Protein AF-A0A847JNX4-F1 (afdb_monomer_lite)

Structure (mmCIF, N/CA/C/O backbone):
data_AF-A0A847JNX4-F1
#
_entry.id   AF-A0A847JNX4-F1
#
loop_
_atom_site.group_PDB
_atom_site.id
_atom_site.type_symbol
_atom_site.label_atom_id
_atom_site.label_alt_id
_atom_site.label_comp_id
_atom_site.label_asym_id
_atom_site.label_entity_id
_atom_site.label_seq_id
_atom_site.pdbx_PDB_ins_code
_atom_site.Cartn_x
_atom_site.Cartn_y
_atom_site.Cartn_z
_atom_site.occupancy
_atom_site.B_iso_or_equiv
_atom_site.auth_seq_id
_atom_site.auth_comp_id
_atom_site.auth_asym_id
_atom_site.auth_atom_id
_atom_site.pdbx_PDB_model_num
ATOM 1 N N . TYR A 1 1 ? -29.110 27.855 18.058 1.00 43.56 1 TYR A N 1
ATOM 2 C CA . TYR A 1 1 ? -28.530 26.525 17.804 1.00 43.56 1 TYR A CA 1
ATOM 3 C C . TYR A 1 1 ? -27.023 26.667 17.690 1.00 43.56 1 TYR A C 1
ATOM 5 O O . TYR A 1 1 ? -26.519 26.965 16.617 1.00 43.56 1 TYR A O 1
ATOM 13 N N . SER A 1 2 ? -26.309 26.572 18.812 1.00 44.72 2 SER A N 1
ATOM 14 C CA . SER A 1 2 ? -24.847 26.576 18.822 1.00 44.72 2 SER A CA 1
ATOM 15 C C . SER A 1 2 ? -24.358 25.159 18.537 1.00 44.72 2 SER A C 1
ATOM 17 O O . SER A 1 2 ? -24.474 24.270 19.380 1.00 44.72 2 SER A O 1
ATOM 19 N N . TYR A 1 3 ? -23.836 24.941 17.330 1.00 49.25 3 TYR A N 1
ATOM 20 C CA . TYR A 1 3 ? -23.045 23.753 17.034 1.00 49.25 3 TYR A CA 1
ATOM 21 C C . TYR A 1 3 ? -21.725 23.891 17.788 1.00 49.25 3 TYR A C 1
ATOM 23 O O . TYR A 1 3 ? -20.802 24.590 17.373 1.00 49.25 3 TYR A O 1
ATOM 31 N N . ARG A 1 4 ? -21.697 23.282 18.970 1.00 48.53 4 ARG A N 1
ATOM 32 C CA . ARG A 1 4 ? -20.494 23.048 19.753 1.00 48.53 4 ARG A CA 1
ATOM 33 C C . ARG A 1 4 ? -19.655 22.071 18.921 1.00 48.53 4 ARG A C 1
ATOM 35 O O . ARG A 1 4 ? -19.935 20.879 18.923 1.00 48.53 4 ARG A O 1
ATOM 42 N N . TYR A 1 5 ? -18.729 22.599 18.121 1.00 50.44 5 TYR A N 1
ATOM 43 C CA . TYR A 1 5 ? -17.714 21.792 17.451 1.00 50.44 5 TYR A CA 1
ATOM 44 C C . TYR A 1 5 ? -16.944 21.064 18.546 1.00 50.44 5 TYR A C 1
ATOM 46 O O . TYR A 1 5 ? -16.290 21.694 19.377 1.00 50.44 5 TYR A O 1
ATOM 54 N N . TYR A 1 6 ? -17.109 19.748 18.595 1.00 48.03 6 TYR A N 1
ATOM 55 C CA . TYR A 1 6 ? -16.225 18.906 19.366 1.00 48.03 6 TYR A CA 1
ATOM 56 C C . TYR A 1 6 ? -14.860 18.991 18.698 1.00 48.03 6 TYR A C 1
ATOM 58 O O . TYR A 1 6 ? -14.713 18.752 17.502 1.00 48.03 6 TYR A O 1
ATOM 66 N N . ASP A 1 7 ? -13.910 19.429 19.504 1.00 54.28 7 ASP A N 1
ATOM 67 C CA . ASP A 1 7 ? -12.489 19.194 19.380 1.00 54.28 7 ASP A CA 1
ATOM 68 C C . ASP A 1 7 ? -12.236 17.703 19.095 1.00 54.28 7 ASP A C 1
ATOM 70 O O . ASP A 1 7 ? -12.134 16.881 19.999 1.00 54.28 7 ASP A O 1
ATOM 74 N N . THR A 1 8 ? -12.240 17.338 17.817 1.00 54.41 8 THR A N 1
ATOM 75 C CA . THR A 1 8 ? -11.653 16.098 17.316 1.00 54.41 8 THR A CA 1
ATOM 76 C C . THR A 1 8 ? -10.629 16.507 16.273 1.00 54.41 8 THR A C 1
ATOM 78 O O . THR A 1 8 ? -10.911 16.517 15.075 1.00 54.41 8 THR A O 1
ATOM 81 N N . GLY A 1 9 ? -9.424 16.855 16.729 1.00 48.88 9 GLY A N 1
ATOM 82 C CA . GLY A 1 9 ? -8.237 17.009 15.877 1.00 48.88 9 GLY A CA 1
ATOM 83 C C . GLY A 1 9 ? -7.870 15.748 15.073 1.00 48.88 9 GLY A C 1
ATOM 84 O O . GLY A 1 9 ? -6.920 15.773 14.303 1.00 48.88 9 GLY A O 1
ATOM 85 N N . GLU A 1 10 ? -8.640 14.665 15.205 1.00 53.38 10 GLU A N 1
ATOM 86 C CA . GLU A 1 10 ? -8.480 13.393 14.501 1.00 53.38 10 GLU A CA 1
ATOM 87 C C . GLU A 1 10 ? -8.882 13.438 13.011 1.00 53.38 10 GLU A C 1
ATOM 89 O O . GLU A 1 10 ? -8.478 12.565 12.249 1.00 53.38 10 GLU A O 1
ATOM 94 N N . THR A 1 11 ? -9.627 14.440 12.526 1.00 60.97 11 THR A N 1
ATOM 95 C CA . THR A 1 11 ? -10.245 14.332 11.186 1.00 60.97 11 THR A CA 1
ATOM 96 C C . THR A 1 11 ? -9.322 14.663 10.008 1.00 60.97 11 THR A C 1
ATOM 98 O O . THR A 1 11 ? -9.488 14.092 8.934 1.00 60.97 11 THR A O 1
ATOM 101 N N . LEU A 1 12 ? -8.333 15.551 10.167 1.00 63.41 12 LEU A N 1
ATOM 102 C CA . LEU A 1 12 ? -7.457 15.965 9.052 1.00 63.41 12 LEU A CA 1
ATOM 103 C C . LEU A 1 12 ? -6.339 14.952 8.768 1.00 63.41 12 LEU A C 1
ATOM 105 O O . LEU A 1 12 ? -6.012 14.678 7.610 1.00 63.41 12 LEU A O 1
ATOM 109 N N . GLU A 1 13 ? -5.754 14.374 9.817 1.00 68.38 13 GLU A N 1
ATOM 110 C CA . GLU A 1 13 ? -4.699 13.365 9.677 1.00 68.38 13 GLU A CA 1
ATOM 111 C C . GLU A 1 13 ? -5.248 12.041 9.130 1.00 68.38 13 GLU A C 1
ATOM 113 O O . GLU A 1 13 ? -4.581 11.358 8.353 1.00 68.38 13 GLU A O 1
ATOM 118 N N . GLU A 1 14 ? -6.481 11.679 9.488 1.00 72.00 14 GLU A N 1
ATOM 119 C CA . GLU A 1 14 ? -7.139 10.503 8.922 1.00 72.00 14 GLU A CA 1
ATOM 120 C C . GLU A 1 14 ? -7.553 10.712 7.464 1.00 72.00 14 GLU A C 1
ATOM 122 O O . GLU A 1 14 ? -7.363 9.815 6.643 1.00 72.00 14 GLU A O 1
ATOM 127 N N . GLU A 1 15 ? -8.086 11.884 7.110 1.00 77.81 15 GLU A N 1
ATOM 128 C CA . GLU A 1 15 ? -8.509 12.176 5.737 1.00 77.81 15 GLU A CA 1
ATOM 129 C C . GLU A 1 15 ? -7.318 12.207 4.770 1.00 77.81 15 GLU A C 1
ATOM 131 O O . GLU A 1 15 ? -7.376 11.625 3.685 1.00 77.81 15 GLU A O 1
ATOM 136 N N . THR A 1 16 ? -6.195 12.796 5.189 1.00 82.25 16 THR A N 1
ATOM 137 C CA . THR A 1 16 ? -4.952 12.787 4.399 1.00 82.25 16 THR A CA 1
ATOM 138 C C . THR A 1 16 ? -4.393 11.377 4.220 1.00 82.25 16 THR A C 1
ATOM 140 O O . THR A 1 16 ? -3.998 11.021 3.108 1.00 82.25 16 THR A O 1
ATOM 143 N N . LYS A 1 17 ? -4.428 10.536 5.263 1.00 82.50 17 LYS A N 1
ATOM 144 C CA . LYS A 1 17 ? -4.062 9.113 5.156 1.00 82.50 17 LYS A CA 1
ATOM 145 C C . LYS A 1 17 ? -4.981 8.359 4.202 1.00 82.50 17 LYS A C 1
ATOM 147 O O . LYS A 1 17 ? -4.482 7.653 3.332 1.00 82.50 17 LYS A O 1
ATOM 152 N N . ARG A 1 18 ? -6.303 8.523 4.328 1.00 82.69 18 ARG A N 1
ATOM 153 C CA . ARG A 1 18 ? -7.285 7.889 3.430 1.00 82.69 18 ARG A CA 1
ATOM 154 C C . ARG A 1 18 ? -7.031 8.280 1.982 1.00 82.69 18 ARG A C 1
ATOM 156 O O . ARG A 1 18 ? -6.991 7.407 1.126 1.00 82.69 18 ARG A O 1
ATOM 163 N N . LYS A 1 19 ? -6.770 9.560 1.722 1.00 86.69 19 LYS A N 1
ATOM 164 C CA . LYS A 1 19 ? -6.468 10.054 0.378 1.00 86.69 19 LYS A CA 1
ATOM 165 C C . LYS A 1 19 ? -5.174 9.459 -0.184 1.00 86.69 19 LYS A C 1
ATOM 167 O O . LYS A 1 19 ? -5.174 8.994 -1.317 1.00 86.69 19 LYS A O 1
ATOM 172 N N . ALA A 1 20 ? -4.114 9.377 0.622 1.00 87.69 20 ALA A N 1
ATOM 173 C CA . ALA A 1 20 ? -2.859 8.740 0.214 1.00 87.69 20 ALA A CA 1
ATOM 174 C C . ALA A 1 20 ? -3.039 7.244 -0.109 1.00 87.69 20 ALA A C 1
ATOM 176 O O . ALA A 1 20 ? -2.448 6.726 -1.057 1.00 87.69 20 ALA A O 1
ATOM 177 N N . VAL A 1 21 ? -3.881 6.550 0.661 1.00 87.81 21 VAL A N 1
ATOM 178 C CA . VAL A 1 21 ? -4.256 5.152 0.411 1.00 87.81 21 VAL A CA 1
ATOM 179 C C . VAL A 1 21 ? -5.037 5.038 -0.892 1.00 87.81 21 VAL A C 1
ATOM 181 O O . VAL A 1 21 ? -4.726 4.182 -1.716 1.00 87.81 21 VAL A O 1
ATOM 184 N N . GLU A 1 22 ? -6.000 5.926 -1.114 1.00 88.88 22 GLU A N 1
ATOM 185 C CA . GLU A 1 22 ? -6.793 5.997 -2.341 1.00 88.88 22 GLU A CA 1
ATOM 186 C C . GLU A 1 22 ? -5.906 6.163 -3.583 1.00 88.88 22 GLU A C 1
ATOM 188 O O . GLU A 1 22 ? -6.029 5.411 -4.551 1.00 88.88 22 GLU A O 1
ATOM 193 N N . GLU A 1 23 ? -4.936 7.075 -3.519 1.00 88.88 23 GLU A N 1
ATOM 194 C CA . GLU A 1 23 ? -3.944 7.277 -4.577 1.00 88.88 23 GLU A CA 1
ATOM 195 C C . GLU A 1 23 ? -3.079 6.028 -4.803 1.00 88.88 23 GLU A C 1
ATOM 197 O O . GLU A 1 23 ? -2.782 5.689 -5.950 1.00 88.88 23 GLU A O 1
ATOM 202 N N . ALA A 1 24 ? -2.725 5.291 -3.744 1.00 88.00 24 ALA A N 1
ATOM 203 C CA . ALA A 1 24 ? -2.008 4.021 -3.859 1.00 88.00 24 ALA A CA 1
ATOM 204 C C . ALA A 1 24 ? -2.854 2.924 -4.538 1.00 88.00 24 ALA A C 1
ATOM 206 O O . ALA A 1 24 ? -2.328 2.170 -5.363 1.00 88.00 24 ALA A O 1
ATOM 207 N N . TYR A 1 25 ? -4.161 2.850 -4.255 1.00 87.38 25 TYR A N 1
ATOM 208 C CA . TYR A 1 25 ? -5.086 1.945 -4.954 1.00 87.38 25 TYR A CA 1
ATOM 209 C C . TYR A 1 25 ? -5.173 2.281 -6.446 1.00 87.38 25 TYR A C 1
ATOM 211 O O . TYR A 1 25 ? -5.014 1.395 -7.292 1.00 87.38 25 TYR A O 1
ATOM 219 N N . ILE A 1 26 ? -5.344 3.566 -6.768 1.00 88.81 26 ILE A N 1
ATOM 220 C CA . ILE A 1 26 ? -5.400 4.057 -8.150 1.00 88.81 26 ILE A CA 1
ATOM 221 C C . ILE A 1 26 ? -4.080 3.765 -8.876 1.00 88.81 26 ILE A C 1
ATOM 223 O O . ILE A 1 26 ? -4.097 3.299 -10.016 1.00 88.81 26 ILE A O 1
ATOM 227 N N . PHE A 1 27 ? -2.938 3.954 -8.208 1.00 86.88 27 PHE A N 1
ATOM 228 C CA . PHE A 1 27 ? -1.613 3.643 -8.751 1.00 86.88 27 PHE A CA 1
ATOM 229 C C . PHE A 1 27 ? -1.457 2.157 -9.114 1.00 86.88 27 PHE A C 1
ATOM 231 O O . PHE A 1 27 ? -0.872 1.827 -10.146 1.00 86.88 27 PHE A O 1
ATOM 238 N N . LEU A 1 28 ? -2.018 1.252 -8.307 1.00 83.44 28 LEU A N 1
ATOM 239 C CA . LEU A 1 28 ? -2.041 -0.189 -8.592 1.00 83.44 28 LEU A CA 1
ATOM 240 C C . LEU A 1 28 ? -3.103 -0.591 -9.637 1.00 83.44 28 LEU A C 1
ATOM 242 O O . LEU A 1 28 ? -3.180 -1.767 -10.012 1.00 83.44 28 LE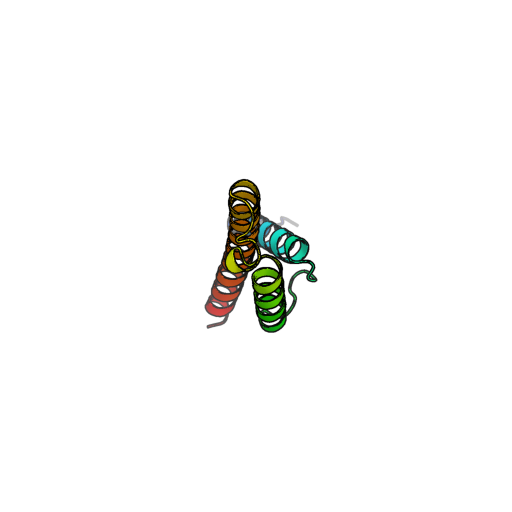U A O 1
ATOM 246 N N . GLY A 1 29 ? -3.916 0.358 -10.113 1.00 85.25 29 GLY A N 1
ATOM 247 C CA . GLY A 1 29 ? -5.005 0.119 -11.061 1.00 85.25 29 GLY A CA 1
ATOM 248 C C . GLY A 1 29 ? -6.181 -0.633 -10.437 1.00 85.25 29 GLY A C 1
ATOM 249 O O . GLY A 1 29 ? -6.778 -1.498 -11.086 1.00 85.25 29 GLY A O 1
ATOM 250 N N . LEU A 1 30 ? -6.462 -0.361 -9.164 1.00 87.38 30 LEU A N 1
ATOM 251 C CA . LEU A 1 30 ? -7.564 -0.932 -8.397 1.00 87.38 30 LEU A CA 1
ATOM 252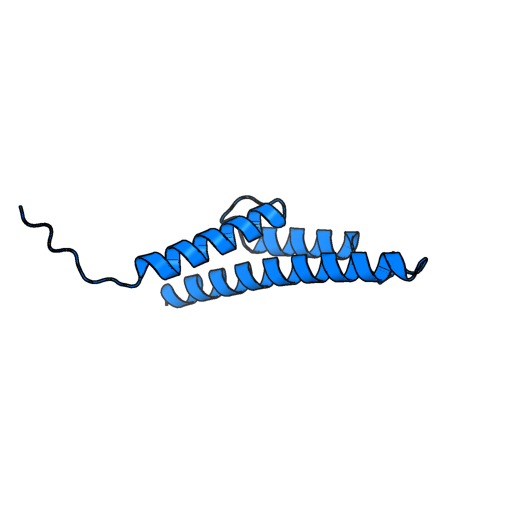 C C . LEU A 1 30 ? -8.567 0.150 -8.008 1.00 87.38 30 LEU A C 1
ATOM 254 O O . LEU A 1 30 ? -8.230 1.329 -7.923 1.00 87.38 30 LEU A O 1
ATOM 258 N N . GLU A 1 31 ? -9.800 -0.272 -7.736 1.00 85.69 31 GLU A N 1
ATOM 259 C CA . GLU A 1 31 ? -10.775 0.610 -7.106 1.00 85.69 31 GLU A CA 1
ATOM 260 C C . GLU A 1 31 ? -10.347 0.955 -5.674 1.00 85.69 31 GLU A C 1
ATOM 262 O O . GLU A 1 31 ? -9.774 0.108 -4.973 1.00 85.69 31 GLU A O 1
ATOM 267 N N . PRO A 1 32 ? -10.623 2.189 -5.228 1.00 82.25 32 PRO A N 1
ATOM 268 C CA . PRO A 1 32 ? -10.372 2.579 -3.855 1.00 82.25 32 PRO A CA 1
ATOM 269 C C . PRO A 1 32 ? -11.203 1.714 -2.908 1.00 82.25 32 PRO A C 1
ATOM 271 O O . PRO A 1 32 ? -12.357 1.398 -3.195 1.00 82.25 32 PRO A O 1
ATOM 274 N N . TYR A 1 33 ? -10.602 1.308 -1.788 1.00 79.50 33 TYR A N 1
ATOM 275 C CA . TYR A 1 33 ? -11.229 0.406 -0.812 1.00 79.50 33 TYR A CA 1
ATOM 276 C C . TYR A 1 33 ? -11.555 -0.994 -1.368 1.00 79.50 33 TYR A C 1
ATOM 278 O O . TYR A 1 33 ? -12.369 -1.724 -0.798 1.00 79.50 33 TYR A O 1
ATOM 286 N N . ALA A 1 34 ? -10.923 -1.402 -2.478 1.00 83.75 34 ALA A N 1
ATOM 287 C CA . ALA A 1 34 ? -11.020 -2.775 -2.951 1.00 83.75 34 ALA A CA 1
ATOM 288 C C . ALA A 1 34 ? -10.484 -3.752 -1.884 1.00 83.75 34 ALA A C 1
ATOM 290 O O . ALA A 1 34 ? -9.503 -3.446 -1.208 1.00 83.75 34 ALA A O 1
ATOM 291 N N . PRO A 1 35 ? -11.056 -4.967 -1.769 1.00 83.62 35 PRO A N 1
ATOM 292 C CA . PRO A 1 35 ? -10.605 -5.959 -0.801 1.00 83.62 35 PRO A CA 1
ATOM 293 C C . PRO A 1 35 ? -9.093 -6.186 -0.867 1.00 83.62 35 PRO A C 1
ATOM 295 O O . PRO A 1 35 ? -8.556 -6.439 -1.952 1.00 83.62 35 PRO A O 1
ATOM 298 N N . PHE A 1 36 ? -8.422 -6.220 0.286 1.00 82.31 36 PHE A N 1
ATOM 299 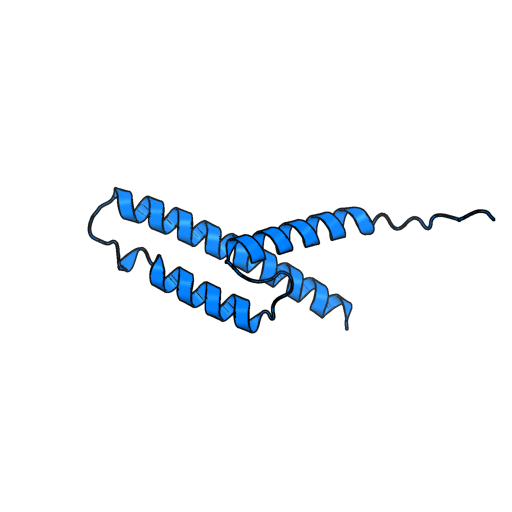C CA . PHE A 1 36 ? -6.974 -6.445 0.365 1.00 82.31 36 PHE A CA 1
ATOM 300 C C . PHE A 1 36 ? -6.510 -7.722 -0.362 1.00 82.31 36 PHE A C 1
ATOM 302 O O . PHE A 1 36 ? -5.416 -7.787 -0.925 1.00 82.31 36 PHE A O 1
ATOM 309 N N . ALA A 1 37 ? -7.373 -8.739 -0.443 1.00 84.12 37 ALA A N 1
ATOM 310 C CA . ALA A 1 37 ? -7.130 -9.930 -1.254 1.00 84.12 37 ALA A CA 1
ATOM 311 C C . ALA A 1 37 ? -6.887 -9.600 -2.744 1.00 84.12 37 ALA A C 1
ATOM 313 O O . ALA A 1 37 ? -5.968 -10.154 -3.353 1.00 84.12 37 ALA A O 1
ATOM 314 N N . GLN A 1 38 ? -7.659 -8.674 -3.324 1.00 85.88 38 GLN A N 1
ATOM 315 C CA . GLN A 1 38 ? -7.468 -8.200 -4.699 1.00 85.88 38 GLN A CA 1
ATOM 316 C C . GLN A 1 38 ? -6.188 -7.372 -4.839 1.00 85.88 38 GLN A C 1
ATOM 318 O O . GLN A 1 38 ? -5.451 -7.567 -5.810 1.00 85.88 38 GLN A O 1
ATOM 323 N N . VAL A 1 39 ? -5.877 -6.531 -3.844 1.00 85.56 39 VAL A N 1
ATOM 324 C CA . VAL A 1 39 ? -4.619 -5.764 -3.772 1.00 85.56 39 VAL A CA 1
ATOM 325 C C . VAL A 1 39 ? -3.422 -6.696 -3.846 1.00 85.56 39 VAL A C 1
ATOM 327 O O . VAL A 1 39 ? -2.567 -6.550 -4.717 1.00 85.56 39 VAL A O 1
ATOM 330 N N . LYS A 1 40 ? -3.408 -7.732 -3.007 1.00 85.06 40 LYS A N 1
ATOM 331 C CA . LYS A 1 40 ? -2.335 -8.727 -2.965 1.00 85.06 40 LYS A CA 1
ATOM 332 C C . LYS A 1 40 ? -2.193 -9.497 -4.279 1.00 85.06 40 LYS A C 1
ATOM 334 O O . LYS A 1 40 ? -1.072 -9.789 -4.698 1.00 85.06 40 LYS A O 1
ATOM 339 N N . MET A 1 41 ? -3.301 -9.827 -4.948 1.00 87.62 41 MET A N 1
ATOM 340 C CA . MET A 1 41 ? -3.259 -10.471 -6.266 1.00 87.62 41 MET A CA 1
ATOM 341 C C . MET A 1 41 ? -2.676 -9.550 -7.343 1.00 87.62 41 MET A C 1
ATOM 343 O O . MET A 1 41 ? -1.804 -9.982 -8.102 1.00 87.62 41 MET A O 1
ATOM 347 N N . ARG A 1 42 ? -3.120 -8.287 -7.406 1.00 85.88 42 ARG A N 1
ATOM 348 C CA . ARG A 1 42 ? -2.596 -7.301 -8.364 1.00 85.88 42 ARG A CA 1
ATOM 349 C C . ARG A 1 42 ? -1.134 -6.976 -8.114 1.00 85.88 42 ARG A C 1
ATOM 351 O O . ARG A 1 42 ? -0.361 -7.012 -9.064 1.00 85.88 42 ARG A O 1
ATOM 358 N N . TYR A 1 43 ? -0.755 -6.771 -6.857 1.00 84.56 43 TYR A N 1
ATOM 359 C CA . TYR A 1 43 ? 0.627 -6.585 -6.430 1.00 84.56 43 TYR A CA 1
ATOM 360 C C . TYR A 1 43 ? 1.522 -7.730 -6.920 1.00 84.56 43 TYR A C 1
ATOM 362 O O . TYR A 1 43 ? 2.495 -7.496 -7.631 1.00 84.56 43 TYR A O 1
ATOM 370 N N . LYS A 1 44 ? 1.145 -8.989 -6.648 1.00 84.06 44 LYS A N 1
ATOM 371 C CA . LYS A 1 44 ? 1.900 -10.162 -7.126 1.00 84.06 44 LYS A CA 1
ATOM 372 C C . LYS A 1 44 ? 2.002 -10.220 -8.652 1.00 84.06 44 LYS A C 1
ATOM 374 O O . LYS A 1 44 ? 3.028 -10.650 -9.174 1.00 84.06 44 LYS A O 1
ATOM 379 N N . LYS A 1 45 ? 0.948 -9.820 -9.370 1.00 85.06 45 LYS A N 1
ATOM 380 C CA . LYS A 1 45 ? 0.938 -9.797 -10.838 1.00 85.06 45 LYS A CA 1
ATOM 381 C C . LYS A 1 45 ? 1.882 -8.723 -11.389 1.00 85.06 45 LYS A C 1
ATOM 383 O O . LYS A 1 45 ? 2.699 -9.049 -12.242 1.00 85.06 45 LYS A O 1
ATOM 388 N N . LEU A 1 46 ? 1.810 -7.500 -10.861 1.00 82.00 46 LEU A N 1
ATOM 389 C CA . LEU A 1 46 ?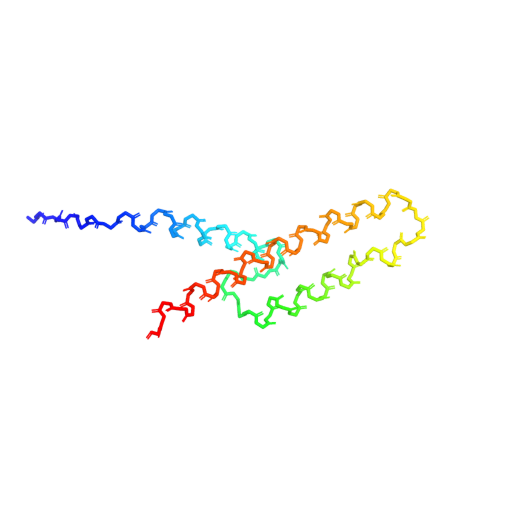 2.679 -6.379 -11.234 1.00 82.00 46 LEU A CA 1
ATOM 390 C C . LEU A 1 46 ? 4.148 -6.682 -10.935 1.00 82.00 46 LEU A C 1
ATOM 392 O O . LEU A 1 46 ? 5.004 -6.475 -11.786 1.00 82.00 46 LEU A O 1
ATOM 396 N N . LEU A 1 47 ? 4.437 -7.259 -9.768 1.00 78.81 47 LEU A N 1
ATOM 397 C CA . LEU A 1 47 ? 5.801 -7.612 -9.382 1.00 78.81 47 LEU A CA 1
ATOM 398 C C . LEU A 1 47 ? 6.391 -8.716 -10.270 1.00 78.81 47 LEU A C 1
ATOM 400 O O . LEU A 1 47 ? 7.586 -8.720 -10.531 1.00 78.81 47 LEU A O 1
ATOM 404 N N . LYS A 1 48 ? 5.559 -9.642 -10.766 1.00 78.31 48 LYS A N 1
ATOM 405 C CA . LYS A 1 48 ? 5.968 -10.671 -11.737 1.00 78.31 48 LYS A CA 1
ATOM 406 C C . LYS A 1 48 ? 6.173 -10.100 -13.145 1.00 78.31 48 LYS A C 1
ATOM 408 O O . LYS A 1 48 ? 6.990 -10.624 -13.901 1.00 78.31 48 LYS A O 1
ATOM 413 N N . GLU A 1 49 ? 5.414 -9.070 -13.507 1.00 74.50 49 GLU A N 1
ATOM 414 C CA . GLU A 1 49 ? 5.511 -8.387 -14.799 1.00 74.50 49 GLU A CA 1
ATOM 415 C C . GLU A 1 49 ? 6.755 -7.497 -14.871 1.00 74.50 49 GLU A C 1
ATOM 417 O O . GLU A 1 49 ? 7.493 -7.577 -15.847 1.00 74.50 49 GLU A O 1
ATOM 422 N N . HIS A 1 50 ? 7.040 -6.758 -13.797 1.00 68.00 50 HIS A N 1
ATOM 423 C CA . HIS A 1 50 ? 8.180 -5.846 -13.671 1.00 68.00 50 HIS A CA 1
ATOM 424 C C . HIS A 1 50 ? 9.396 -6.457 -12.959 1.00 68.00 50 HIS A C 1
ATOM 426 O O . HIS A 1 50 ? 10.281 -5.726 -12.519 1.00 68.00 50 HIS A O 1
ATOM 432 N N . HIS A 1 51 ? 9.449 -7.784 -12.802 1.00 64.06 51 HIS A N 1
ATOM 433 C CA . HIS A 1 51 ? 10.516 -8.415 -12.031 1.00 64.06 51 HIS A CA 1
ATOM 434 C C . HIS A 1 51 ? 11.884 -8.156 -12.692 1.00 64.06 51 HIS A C 1
ATOM 436 O O . HIS A 1 51 ? 12.069 -8.554 -13.849 1.00 64.06 51 HIS A O 1
ATOM 442 N N . PRO A 1 52 ? 12.869 -7.577 -11.976 1.00 61.31 52 PRO A N 1
ATOM 443 C CA . PRO A 1 52 ? 14.173 -7.228 -12.549 1.00 61.31 52 PRO A CA 1
ATOM 444 C C . PRO A 1 52 ? 14.927 -8.455 -13.092 1.00 61.31 52 PRO A C 1
ATOM 446 O O . PRO A 1 52 ? 15.692 -8.337 -14.042 1.00 61.31 52 PRO A O 1
ATOM 449 N N . ASP A 1 53 ? 14.638 -9.656 -12.574 1.00 64.69 53 ASP A N 1
ATOM 450 C CA . ASP A 1 53 ? 15.219 -10.925 -13.056 1.00 64.69 53 ASP A CA 1
ATOM 451 C C . ASP A 1 53 ? 14.840 -11.263 -14.511 1.00 64.69 53 ASP A C 1
ATOM 453 O O . ASP A 1 53 ? 15.606 -11.909 -15.225 1.00 64.69 53 ASP A O 1
ATOM 457 N N . ARG A 1 54 ? 13.682 -10.785 -14.998 1.00 58.78 54 ARG A N 1
ATOM 458 C CA . ARG A 1 54 ? 13.309 -10.930 -16.418 1.00 58.78 54 ARG A CA 1
ATOM 459 C C . ARG A 1 54 ? 14.068 -9.963 -17.330 1.00 58.78 54 ARG A C 1
ATOM 461 O O . ARG A 1 54 ? 14.134 -10.210 -18.532 1.00 58.78 54 ARG A O 1
ATOM 468 N N . HIS A 1 55 ? 14.647 -8.903 -16.768 1.00 54.44 55 HIS A N 1
ATOM 469 C CA . HIS A 1 55 ? 15.272 -7.787 -17.479 1.00 54.44 55 HIS A CA 1
ATOM 470 C C . HIS A 1 55 ? 16.811 -7.818 -17.370 1.00 54.44 55 HIS A C 1
ATOM 472 O O . HIS A 1 55 ? 17.486 -6.809 -17.545 1.00 54.44 55 HIS A O 1
ATOM 478 N N . ASN A 1 56 ? 17.391 -9.010 -17.175 1.00 51.34 56 ASN A N 1
ATOM 479 C CA . ASN A 1 56 ? 18.837 -9.285 -17.100 1.00 51.34 56 ASN A CA 1
ATOM 480 C C . ASN A 1 56 ? 19.634 -9.021 -18.406 1.00 51.34 56 ASN A C 1
ATOM 482 O O . ASN A 1 56 ? 20.694 -9.608 -18.619 1.00 51.34 56 ASN A O 1
ATOM 486 N N . LYS A 1 57 ? 19.133 -8.187 -19.325 1.00 56.75 57 LYS A N 1
ATOM 487 C CA . LYS A 1 57 ? 19.784 -7.915 -20.618 1.00 56.75 57 LYS A CA 1
ATOM 488 C C . LYS A 1 57 ? 20.419 -6.530 -20.741 1.00 56.75 57 LYS A C 1
ATOM 490 O O . LYS A 1 57 ? 21.173 -6.339 -21.691 1.00 56.75 57 LYS A O 1
ATOM 495 N N . SER A 1 58 ? 20.171 -5.593 -19.821 1.00 57.34 58 SER A N 1
ATOM 496 C CA . SER A 1 58 ? 20.828 -4.279 -19.847 1.00 57.34 58 SER A CA 1
ATOM 497 C C . SER A 1 58 ? 20.826 -3.608 -18.469 1.00 57.34 58 SER A C 1
ATOM 499 O O . SER A 1 58 ? 19.807 -3.606 -17.786 1.00 57.34 58 SER A O 1
ATOM 501 N N . ASP A 1 59 ? 21.952 -3.009 -18.077 1.00 58.62 59 ASP A N 1
ATOM 502 C CA . ASP A 1 59 ? 22.172 -2.357 -16.769 1.00 58.62 59 ASP A CA 1
ATOM 503 C C . ASP A 1 59 ? 21.244 -1.143 -16.533 1.00 58.62 59 ASP A C 1
ATOM 505 O O . ASP A 1 59 ? 20.926 -0.779 -15.405 1.00 58.62 59 ASP A O 1
ATOM 509 N N . SER A 1 60 ? 20.757 -0.526 -17.617 1.00 59.56 60 SER A N 1
ATOM 510 C CA . SER A 1 60 ? 19.779 0.571 -17.549 1.00 59.56 60 SER A CA 1
ATOM 511 C C . SER A 1 60 ? 18.362 0.074 -17.231 1.00 59.56 60 SER A C 1
ATOM 513 O O . SER A 1 60 ? 17.594 0.759 -16.562 1.00 59.56 60 SER A O 1
ATOM 515 N N . ASP A 1 61 ? 18.028 -1.138 -17.677 1.00 62.50 61 ASP A N 1
ATOM 516 C CA . ASP A 1 61 ? 16.691 -1.734 -17.570 1.00 62.50 61 ASP A CA 1
ATOM 517 C C . ASP A 1 61 ? 16.415 -2.238 -16.142 1.00 62.50 61 ASP A C 1
ATOM 519 O O . ASP A 1 61 ? 15.294 -2.175 -15.633 1.00 62.50 61 ASP A O 1
ATOM 523 N N . THR A 1 62 ? 17.467 -2.677 -15.445 1.00 66.56 62 THR A N 1
ATOM 524 C CA . THR A 1 62 ? 17.405 -3.107 -14.043 1.00 66.56 62 THR A CA 1
ATOM 525 C C . THR A 1 62 ? 17.159 -1.942 -13.086 1.00 66.56 62 THR A C 1
ATOM 527 O O . THR A 1 62 ? 16.426 -2.111 -12.109 1.00 66.56 62 THR A O 1
ATOM 530 N N . ALA A 1 63 ? 17.710 -0.753 -13.355 1.00 73.25 63 ALA A N 1
ATOM 531 C CA . ALA A 1 63 ? 17.462 0.441 -12.544 1.00 73.25 63 ALA A CA 1
ATOM 532 C C . ALA A 1 63 ? 15.993 0.892 -12.626 1.00 73.25 63 ALA A C 1
ATOM 534 O O . ALA A 1 63 ? 15.366 1.157 -11.595 1.00 73.25 63 ALA A O 1
ATOM 535 N N . GLU A 1 64 ? 15.420 0.915 -13.832 1.00 73.94 64 GLU A N 1
ATOM 536 C CA . GLU A 1 64 ? 14.009 1.257 -14.043 1.00 73.94 64 GLU A CA 1
ATOM 537 C C . GLU A 1 64 ? 13.071 0.203 -13.439 1.00 73.94 64 GLU A C 1
ATOM 539 O O . GLU A 1 64 ? 12.137 0.554 -12.710 1.00 73.94 64 GLU A O 1
ATOM 544 N N . ALA A 1 65 ? 13.358 -1.087 -13.641 1.00 72.00 65 ALA A N 1
ATOM 545 C CA . ALA A 1 65 ? 12.589 -2.178 -13.040 1.00 72.00 65 ALA A CA 1
ATOM 546 C C . ALA A 1 65 ? 12.618 -2.135 -11.500 1.00 72.00 65 ALA A C 1
ATOM 548 O O . ALA A 1 65 ? 11.583 -2.324 -10.850 1.00 72.00 65 ALA A O 1
ATOM 549 N N . ASN A 1 66 ? 13.774 -1.822 -10.902 1.00 78.75 66 ASN A N 1
ATOM 550 C CA . ASN A 1 66 ? 13.903 -1.645 -9.455 1.00 78.75 66 ASN A CA 1
ATOM 551 C C . ASN A 1 66 ? 13.116 -0.432 -8.952 1.00 78.75 66 ASN A C 1
ATOM 553 O O . ASN A 1 66 ? 12.418 -0.539 -7.944 1.00 78.75 66 ASN A O 1
ATOM 557 N N . ALA A 1 67 ? 13.176 0.703 -9.653 1.00 82.50 67 ALA A N 1
ATOM 558 C CA . ALA A 1 67 ? 12.419 1.896 -9.281 1.00 82.50 67 ALA A CA 1
ATOM 559 C C . ALA A 1 67 ? 10.901 1.648 -9.333 1.00 82.50 67 ALA A C 1
ATOM 561 O O . ALA A 1 67 ? 10.171 2.067 -8.431 1.00 82.50 67 ALA A O 1
ATOM 562 N N . ILE A 1 68 ? 10.418 0.935 -10.356 1.00 82.31 68 ILE A N 1
ATOM 563 C CA . ILE A 1 68 ? 9.002 0.564 -10.489 1.00 82.31 68 ILE A CA 1
ATOM 564 C C . ILE A 1 68 ? 8.596 -0.414 -9.381 1.00 82.31 68 ILE A C 1
ATOM 566 O O . ILE A 1 68 ? 7.591 -0.192 -8.704 1.00 82.31 68 ILE A O 1
ATOM 570 N N . SER A 1 69 ? 9.405 -1.444 -9.130 1.00 79.88 69 SER A N 1
ATOM 571 C CA . SER A 1 69 ? 9.162 -2.418 -8.059 1.00 79.88 69 SER A CA 1
ATOM 572 C C . SER A 1 69 ? 9.119 -1.750 -6.682 1.00 79.88 69 SER A C 1
ATOM 574 O O . SER A 1 69 ? 8.226 -2.032 -5.884 1.00 79.88 69 SER A O 1
ATOM 576 N N . ALA A 1 70 ? 10.023 -0.803 -6.416 1.00 84.38 70 ALA A N 1
ATOM 577 C CA . ALA A 1 70 ? 10.033 -0.036 -5.175 1.00 84.38 70 ALA A CA 1
ATOM 578 C C . ALA A 1 70 ? 8.749 0.790 -4.997 1.00 84.38 70 ALA A C 1
ATOM 580 O O . ALA A 1 70 ? 8.175 0.792 -3.909 1.00 84.38 70 ALA A O 1
ATOM 581 N N . LYS A 1 71 ? 8.251 1.435 -6.062 1.00 86.25 71 LYS A N 1
ATOM 582 C CA . LYS A 1 71 ? 6.974 2.171 -6.025 1.00 86.25 71 LYS A CA 1
ATOM 583 C C . LYS A 1 71 ? 5.784 1.251 -5.754 1.00 86.25 71 LYS A C 1
ATOM 585 O O . LYS A 1 71 ? 4.924 1.593 -4.947 1.00 86.25 71 LYS A O 1
ATOM 590 N N . ILE A 1 72 ? 5.752 0.078 -6.388 1.00 86.50 72 ILE A N 1
ATOM 591 C CA . ILE A 1 72 ? 4.707 -0.932 -6.168 1.00 86.50 72 ILE A CA 1
ATOM 592 C C . ILE A 1 72 ? 4.722 -1.414 -4.708 1.00 86.50 72 ILE A C 1
ATOM 594 O O . ILE A 1 72 ? 3.666 -1.498 -4.080 1.00 86.50 72 ILE A O 1
ATOM 598 N N . ASN A 1 73 ? 5.907 -1.672 -4.147 1.00 86.94 73 ASN A N 1
ATOM 599 C CA . ASN A 1 73 ? 6.065 -2.075 -2.747 1.00 86.94 73 ASN A CA 1
ATOM 600 C C . ASN A 1 73 ? 5.612 -0.972 -1.784 1.00 86.94 73 ASN A C 1
ATOM 602 O O . ASN A 1 73 ? 4.888 -1.262 -0.834 1.00 86.94 73 ASN A O 1
ATOM 606 N N . ALA A 1 74 ? 5.988 0.283 -2.047 1.00 88.31 74 ALA A N 1
ATOM 607 C CA . ALA A 1 74 ? 5.590 1.424 -1.227 1.00 88.31 74 ALA A CA 1
ATOM 608 C C . ALA A 1 74 ? 4.064 1.613 -1.212 1.00 88.31 74 ALA A C 1
ATOM 610 O O . ALA A 1 74 ? 3.475 1.770 -0.143 1.00 88.31 74 ALA A O 1
ATOM 611 N N . ALA A 1 75 ? 3.413 1.527 -2.378 1.00 87.38 75 ALA A N 1
ATOM 612 C CA . ALA A 1 75 ? 1.956 1.595 -2.483 1.00 87.38 75 ALA A CA 1
ATOM 613 C C . ALA A 1 75 ? 1.275 0.455 -1.704 1.00 87.38 75 ALA A C 1
ATOM 615 O O . ALA A 1 75 ? 0.331 0.692 -0.953 1.00 87.38 75 ALA A O 1
ATOM 616 N N . TYR A 1 76 ? 1.785 -0.775 -1.830 1.00 87.94 76 TYR A N 1
ATOM 617 C CA . TYR A 1 76 ? 1.256 -1.932 -1.105 1.00 87.94 76 TYR A CA 1
ATOM 618 C C . TYR A 1 76 ? 1.397 -1.785 0.418 1.00 87.94 76 TYR A C 1
ATOM 620 O O . TYR A 1 76 ? 0.430 -2.022 1.137 1.00 87.94 76 TYR A O 1
ATOM 628 N N . GLN A 1 77 ? 2.564 -1.358 0.914 1.00 88.88 77 GLN A N 1
ATOM 629 C CA . GLN A 1 77 ? 2.792 -1.151 2.350 1.00 88.88 77 GLN A CA 1
ATOM 630 C C . GLN A 1 77 ? 1.867 -0.085 2.942 1.00 88.88 77 GLN A C 1
ATOM 632 O O . GLN A 1 77 ? 1.396 -0.232 4.070 1.00 88.88 77 GLN A O 1
ATOM 637 N N . LEU A 1 78 ? 1.598 0.979 2.185 1.00 89.44 78 LEU A N 1
ATOM 638 C CA . LEU A 1 78 ? 0.716 2.059 2.614 1.00 89.44 78 LEU A CA 1
ATOM 639 C C . LEU A 1 78 ? -0.731 1.562 2.770 1.00 89.44 78 LEU A C 1
ATOM 641 O O . LEU A 1 78 ? -1.378 1.859 3.774 1.00 89.44 78 LEU A O 1
ATOM 645 N N . ILE A 1 79 ? -1.201 0.739 1.828 1.00 87.75 79 ILE A N 1
AT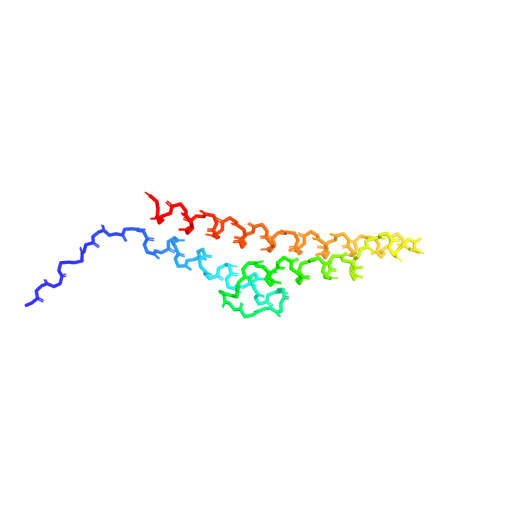OM 646 C CA . ILE A 1 79 ? -2.513 0.083 1.902 1.00 87.75 79 ILE A CA 1
ATOM 647 C C . ILE A 1 79 ? -2.570 -0.924 3.061 1.00 87.75 79 ILE A C 1
ATOM 649 O O . ILE A 1 79 ? -3.540 -0.928 3.814 1.00 87.75 79 ILE A O 1
ATOM 653 N N . GLU A 1 80 ? -1.540 -1.759 3.227 1.00 88.06 80 GLU A N 1
ATOM 654 C CA . GLU A 1 80 ? -1.457 -2.760 4.303 1.00 88.06 80 GLU A CA 1
ATOM 655 C C . GLU A 1 80 ? -1.511 -2.100 5.686 1.00 88.06 80 GLU A C 1
ATOM 657 O O . GLU A 1 80 ? -2.340 -2.469 6.514 1.00 88.06 80 GLU A O 1
ATOM 662 N N . THR A 1 81 ? -0.713 -1.048 5.893 1.00 88.06 81 THR A N 1
ATOM 663 C CA . THR A 1 81 ? -0.696 -0.284 7.151 1.00 88.06 81 THR A CA 1
ATOM 664 C C . THR A 1 81 ? -2.067 0.324 7.453 1.00 88.06 81 THR A C 1
ATOM 666 O O . THR A 1 81 ? -2.514 0.313 8.600 1.00 88.06 81 THR A O 1
ATOM 669 N N . TRP A 1 82 ? -2.753 0.850 6.433 1.00 86.12 82 TRP A N 1
ATOM 670 C CA . TRP A 1 82 ? -4.087 1.424 6.593 1.00 86.12 82 TRP A CA 1
ATOM 671 C C . TRP A 1 82 ? -5.136 0.371 6.966 1.00 86.12 82 TRP A C 1
ATOM 673 O O . TRP A 1 82 ? -5.883 0.581 7.923 1.00 86.12 82 TRP A O 1
ATOM 683 N N . GLU A 1 83 ? -5.147 -0.774 6.282 1.00 85.19 83 GLU A N 1
ATOM 684 C CA . GLU A 1 83 ? -6.033 -1.902 6.598 1.00 85.19 83 GLU A CA 1
ATOM 685 C C . GLU A 1 83 ? -5.791 -2.425 8.024 1.00 85.19 83 GLU A C 1
ATOM 687 O O . GLU A 1 83 ? -6.739 -2.681 8.768 1.00 85.19 83 GLU A O 1
ATO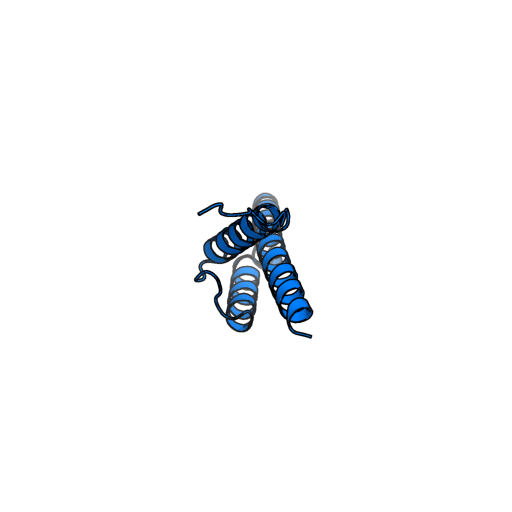M 692 N N . GLU A 1 84 ? -4.529 -2.536 8.455 1.00 83.19 84 GLU A N 1
ATOM 693 C CA . GLU A 1 84 ? -4.183 -2.942 9.823 1.00 83.19 84 GLU A CA 1
ATOM 694 C C . GLU A 1 84 ? -4.640 -1.922 10.877 1.00 83.19 84 GLU A C 1
ATOM 696 O O . GLU A 1 84 ? -5.120 -2.309 11.950 1.00 83.19 84 GLU A O 1
ATOM 701 N N . SER A 1 85 ? -4.518 -0.621 10.589 1.00 81.88 85 SER A N 1
ATOM 702 C CA . SER A 1 85 ? -5.048 0.441 11.452 1.00 81.88 85 SER A CA 1
ATOM 703 C C . SER A 1 85 ? -6.573 0.370 11.573 1.00 81.88 85 SER A C 1
ATOM 705 O O . SER A 1 85 ? -7.092 0.475 12.686 1.00 81.88 85 SER A O 1
ATOM 707 N N . GLN A 1 86 ? -7.288 0.128 10.470 1.00 75.00 86 GLN A N 1
ATOM 708 C CA . GLN A 1 86 ? -8.743 -0.066 10.487 1.00 75.00 86 GLN A CA 1
ATOM 709 C C . GLN A 1 86 ? -9.135 -1.328 11.273 1.00 75.00 86 GLN A C 1
ATOM 711 O O . GLN A 1 86 ? -10.044 -1.284 12.103 1.00 75.00 86 GLN A O 1
ATOM 716 N N . ALA A 1 87 ? -8.408 -2.435 11.093 1.00 72.62 87 ALA A N 1
ATOM 717 C CA . ALA A 1 87 ? -8.666 -3.691 11.799 1.00 72.62 87 ALA A CA 1
ATOM 718 C C . ALA A 1 87 ? -8.457 -3.585 13.322 1.00 72.62 87 ALA A C 1
ATOM 720 O O . ALA A 1 87 ? -9.178 -4.228 14.086 1.00 72.62 87 ALA A O 1
ATOM 721 N N . LYS A 1 88 ? -7.497 -2.768 13.780 1.00 62.25 88 LYS A N 1
ATOM 722 C CA . LYS A 1 88 ? -7.271 -2.503 15.215 1.00 62.25 88 LYS A CA 1
ATOM 723 C C . LYS A 1 88 ? -8.349 -1.633 15.852 1.00 62.25 88 LYS A C 1
ATOM 725 O O . LYS A 1 88 ? -8.600 -1.798 17.037 1.00 62.25 88 LYS A O 1
ATOM 730 N N . SER A 1 89 ? -8.974 -0.739 15.089 1.00 58.66 89 SER A N 1
ATOM 731 C CA . SER A 1 89 ? -10.051 0.130 15.586 1.00 58.66 89 SER A CA 1
ATOM 732 C C . SER A 1 89 ? -11.340 -0.650 15.906 1.00 58.66 89 SER A C 1
ATOM 734 O O . SER A 1 89 ? -12.169 -0.205 16.693 1.00 58.66 89 SER A O 1
ATOM 736 N N . PHE A 1 90 ? -11.500 -1.851 15.337 1.00 51.91 90 PHE A N 1
ATOM 737 C CA . PHE A 1 90 ? -12.703 -2.676 15.496 1.00 51.91 90 PHE A CA 1
ATOM 738 C C . PHE A 1 90 ? -12.632 -3.709 16.643 1.00 51.91 90 PHE A C 1
ATOM 740 O O . PHE A 1 90 ? -13.506 -4.573 16.736 1.00 51.91 90 PHE A O 1
ATOM 747 N N . LYS A 1 91 ? -11.601 -3.673 17.497 1.00 41.56 91 LYS A N 1
ATOM 748 C CA . LYS A 1 91 ? -11.374 -4.659 18.569 1.00 41.56 91 LYS A CA 1
ATOM 749 C C . LYS A 1 91 ? -11.277 -4.009 19.942 1.00 41.56 91 LYS A C 1
ATOM 751 O O . LYS A 1 91 ? -11.817 -4.623 20.889 1.00 41.56 91 LYS A O 1
#

Sequence (91 aa):
YSYRYYDTGETLEEETKRKAVEEAYIFLGLEPYAPFAQVKMRYKKLLKEHHPDRHNKSDSDTAEANAISAKINAAYQLIETWEESQAKSFK

pLDDT: mean 74.57, std 14.06, range [41.56, 89.44]

Secondary structure (DSSP, 8-state):
--------THHHHHHHHHHHHHHHHHHTT--TT--HHHHHHHHHHHHHHS-GGGGTT-HHHHHHHHHHHHHHHHHHHHHHHHHHHHHHHT-

Radius of gyration: 17.98 Å; chains: 1; bounding box: 51×38×40 Å

Foldseek 3Di:
DDPPPPPDPPPPVVVVLLVLLCVLCVVLVHHRPPPLVVLVVSLVVQCVVLPLVVVVPDPVSSVVSVVSNVSSVVSNVSNVVVVVVVVVVVD